Protein AF-A0AA88LDG2-F1 (afdb_monomer)

Nearest PDB structures (foldseek):
  1njh-assembly1_A  TM=6.089E-01  e=6.162E+00  Bacillus subtilis
  7d8j-assembly1_B-2  TM=4.528E-01  e=8.736E+00  Staphylococcus aureus subsp. aureus ED98
  6bhw-assembly2_G  TM=2.219E-01  e=3.444E+00  Bacillus subtilis subsp. subtilis str. 168
  7x01-assembly1_A  TM=2.436E-01  e=4.607E+00  Chikungunya virus strain S27-African prototype
  7y38-assembly1_G  TM=2.619E-01  e=7.337E+00  Chikungunya virus strain S27-African prototype

Mean predicted aligned error: 2.72 Å

Foldseek 3Di:
DPVVPDFKDKDKLQLDAAFDWDQDPPGKIKTKHAHNPTSTIIIIMIGDNVFVVQWPDWDRPHSHDIDTDGHD

Sequence (72 aa):
MDRYGLVILALLEVRLKGADSLILVKGFTILHSGTEKKREAGVAIMLSTSASRALIKRTPINERIIEARFRG

Radius of gyration: 11.86 Å; Cα contacts (8 Å, |Δi|>4): 178; chains: 1; bounding box: 31×22×31 Å

pLDDT: mean 95.0, std 3.56, range [81.62, 98.12]

Organism: Artemia franciscana (NCBI:txid6661)

Structure (mmCIF, N/CA/C/O backbone):
data_AF-A0AA88LDG2-F1
#
_entry.id   AF-A0AA88LDG2-F1
#
loop_
_atom_site.group_PDB
_atom_site.id
_atom_site.type_symbol
_atom_site.label_atom_id
_atom_site.label_alt_id
_atom_site.label_comp_id
_atom_site.label_asym_id
_atom_site.label_entity_id
_atom_site.label_seq_id
_atom_site.pdbx_PDB_ins_code
_atom_site.Cartn_x
_atom_site.Cartn_y
_atom_site.Cartn_z
_atom_site.occupancy
_atom_site.B_iso_or_equiv
_atom_site.auth_seq_id
_atom_site.auth_comp_id
_atom_site.auth_asym_id
_atom_site.auth_atom_id
_atom_site.pdbx_PDB_model_num
ATOM 1 N N . MET A 1 1 ? -13.555 5.589 -0.415 1.00 87.88 1 MET A N 1
ATOM 2 C CA . MET A 1 1 ? -13.416 5.280 1.020 1.00 87.88 1 MET A CA 1
ATOM 3 C C . MET A 1 1 ? -14.740 5.546 1.720 1.00 87.88 1 MET A C 1
ATOM 5 O O . MET A 1 1 ? -15.501 4.600 1.853 1.00 87.88 1 MET A O 1
ATOM 9 N N . ASP A 1 2 ? -15.097 6.805 1.992 1.00 90.25 2 ASP A N 1
ATOM 10 C CA . ASP A 1 2 ? -16.245 7.166 2.851 1.00 90.25 2 ASP A CA 1
ATOM 11 C C . ASP A 1 2 ? -17.611 6.636 2.399 1.00 90.25 2 ASP A C 1
ATOM 13 O O . ASP A 1 2 ? -18.289 5.975 3.175 1.00 90.25 2 ASP A O 1
ATOM 17 N N . ARG A 1 3 ? -18.000 6.862 1.132 1.00 93.25 3 ARG A N 1
ATOM 18 C CA . ARG A 1 3 ? -19.318 6.438 0.604 1.00 93.25 3 ARG A CA 1
ATOM 19 C C . ARG A 1 3 ? -19.601 4.949 0.825 1.00 93.25 3 ARG A C 1
ATOM 21 O O . ARG A 1 3 ? -20.747 4.570 1.021 1.00 93.25 3 ARG A O 1
ATOM 28 N N . TYR A 1 4 ? -18.560 4.127 0.752 1.00 94.50 4 TYR A N 1
ATOM 29 C CA . TYR A 1 4 ? -18.657 2.671 0.822 1.00 94.50 4 TYR A CA 1
ATOM 30 C C . TYR A 1 4 ? -18.106 2.112 2.142 1.00 94.50 4 TYR A C 1
ATOM 32 O O . TYR A 1 4 ? -17.938 0.904 2.258 1.00 94.50 4 TYR A O 1
ATOM 40 N N . GLY A 1 5 ? -17.764 2.969 3.113 1.00 94.25 5 GLY A N 1
ATOM 41 C CA . GLY A 1 5 ? -17.183 2.543 4.390 1.00 94.25 5 GLY A CA 1
ATOM 42 C C . GLY A 1 5 ? -15.861 1.774 4.264 1.00 94.25 5 GLY A C 1
ATOM 43 O O . GLY A 1 5 ? -15.539 0.969 5.133 1.00 94.25 5 GLY A O 1
ATOM 44 N N . LEU A 1 6 ? -15.094 1.980 3.184 1.00 95.75 6 LEU A N 1
ATOM 45 C CA . LEU A 1 6 ? -13.856 1.228 2.954 1.00 95.75 6 LEU A CA 1
ATOM 46 C C . LEU A 1 6 ? -12.746 1.714 3.886 1.00 95.75 6 LEU A C 1
ATOM 48 O O . LEU A 1 6 ? -12.434 2.905 3.938 1.00 95.75 6 LEU A O 1
ATOM 52 N N . VAL 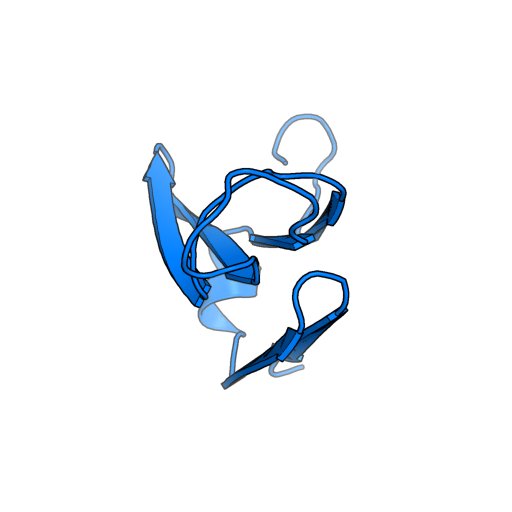A 1 7 ? -12.114 0.759 4.563 1.00 95.94 7 VAL A N 1
ATOM 53 C CA . VAL A 1 7 ? -10.971 0.981 5.460 1.00 95.94 7 VAL A CA 1
ATOM 54 C C . VAL A 1 7 ? -9.643 0.824 4.709 1.00 95.94 7 VAL A C 1
ATOM 56 O O . VAL A 1 7 ? -8.691 1.561 4.965 1.00 95.94 7 VAL A O 1
ATOM 59 N N . ILE A 1 8 ? -9.604 -0.095 3.741 1.00 96.69 8 ILE A N 1
ATOM 60 C CA . ILE A 1 8 ? -8.468 -0.373 2.859 1.00 96.69 8 ILE A CA 1
ATOM 61 C C . ILE A 1 8 ? -9.001 -0.526 1.429 1.00 96.69 8 ILE A C 1
ATOM 63 O O . ILE A 1 8 ? -10.026 -1.173 1.219 1.00 96.69 8 ILE A O 1
ATOM 67 N N . LEU A 1 9 ? -8.304 0.049 0.450 1.00 97.56 9 LEU A N 1
ATOM 68 C CA . LEU A 1 9 ? -8.589 -0.106 -0.977 1.00 97.56 9 LEU A CA 1
ATOM 69 C C . LEU A 1 9 ? -7.291 -0.380 -1.743 1.00 97.56 9 LEU A C 1
ATO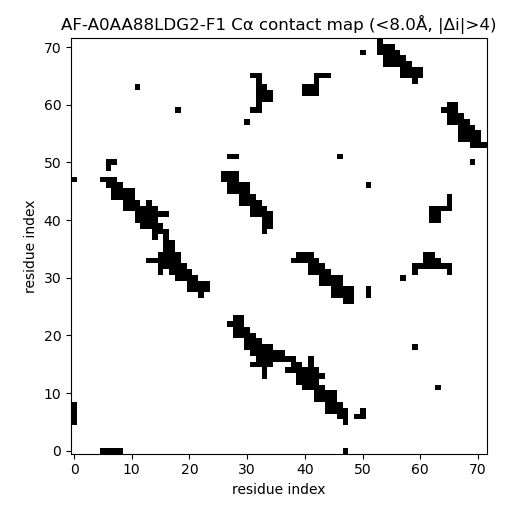M 71 O O . LEU A 1 9 ? -6.372 0.434 -1.702 1.00 97.56 9 LEU A O 1
ATOM 75 N N . ALA A 1 10 ? -7.228 -1.496 -2.467 1.00 97.44 10 ALA A N 1
ATOM 76 C CA . ALA A 1 10 ? -6.123 -1.796 -3.374 1.00 97.44 10 ALA A CA 1
ATOM 77 C C . ALA A 1 10 ? -6.364 -1.161 -4.752 1.00 97.44 10 ALA A C 1
ATOM 79 O O . ALA A 1 10 ? -7.481 -1.176 -5.269 1.00 97.44 10 ALA A O 1
ATOM 80 N N . LEU A 1 11 ? -5.309 -0.610 -5.342 1.00 97.50 11 LEU A N 1
ATOM 81 C CA . LEU A 1 11 ? -5.308 0.051 -6.640 1.00 97.50 11 LEU A CA 1
ATOM 82 C C . LEU A 1 11 ? -4.217 -0.570 -7.514 1.00 97.50 11 LEU A C 1
ATOM 84 O O . LEU A 1 11 ? -3.077 -0.736 -7.076 1.00 97.50 11 LEU A O 1
ATOM 88 N N . LEU A 1 12 ? -4.572 -0.885 -8.755 1.00 96.81 12 LEU A N 1
ATOM 89 C CA . LEU A 1 12 ? -3.663 -1.404 -9.774 1.00 96.81 12 LEU A CA 1
ATOM 90 C C . LEU A 1 12 ? -3.430 -0.334 -10.843 1.00 96.81 12 LEU A C 1
ATOM 92 O O . LEU A 1 12 ? -4.268 0.549 -11.022 1.00 96.81 12 LEU A O 1
ATOM 96 N N . GLU A 1 13 ? -2.311 -0.435 -11.559 1.00 96.62 13 GLU A N 1
ATOM 97 C CA . GLU A 1 13 ? -1.948 0.467 -12.660 1.00 96.62 13 GLU A CA 1
ATOM 98 C C . GLU A 1 13 ? -1.963 1.953 -12.257 1.00 96.62 13 GLU A C 1
ATOM 100 O O . GLU A 1 13 ? -2.431 2.819 -12.999 1.00 96.62 13 GLU A O 1
ATOM 105 N N . VAL A 1 14 ? -1.442 2.275 -11.065 1.00 96.06 14 VAL A N 1
ATOM 106 C CA . VAL A 1 14 ? -1.473 3.655 -10.539 1.00 96.06 14 VAL A CA 1
ATOM 107 C C . VAL A 1 14 ? -0.489 4.595 -11.237 1.00 96.06 14 VAL A C 1
ATOM 109 O O . VAL A 1 14 ? -0.611 5.812 -11.103 1.00 96.06 14 VAL A O 1
ATOM 112 N N . ARG A 1 15 ? 0.495 4.057 -11.975 1.00 95.75 15 ARG A N 1
ATOM 113 C CA . ARG A 1 15 ? 1.486 4.808 -12.775 1.00 95.75 15 ARG A CA 1
ATOM 114 C C . ARG A 1 15 ? 2.269 5.867 -11.989 1.00 95.75 15 ARG A C 1
ATOM 116 O O . ARG A 1 15 ? 2.812 6.818 -12.564 1.00 95.75 15 ARG A O 1
ATOM 123 N N . LEU A 1 16 ? 2.343 5.697 -10.672 1.00 94.12 16 LEU A N 1
ATOM 124 C CA . LEU A 1 16 ? 3.192 6.483 -9.788 1.00 94.12 16 LEU A CA 1
ATOM 125 C C . LEU A 1 16 ? 4.620 5.956 -9.866 1.00 94.12 16 LEU A C 1
ATOM 127 O O . LEU A 1 16 ? 4.839 4.748 -9.940 1.00 94.12 16 LEU A O 1
ATOM 131 N N . LYS A 1 17 ? 5.585 6.877 -9.866 1.00 94.94 17 LYS A N 1
ATOM 132 C CA . LYS A 1 17 ? 6.999 6.511 -9.877 1.00 94.94 17 LYS A CA 1
ATOM 133 C C . LYS A 1 17 ? 7.490 6.221 -8.468 1.00 94.94 17 LYS A C 1
ATOM 135 O O . LYS A 1 17 ? 7.034 6.854 -7.517 1.00 94.94 17 LYS A O 1
ATOM 140 N N . GLY A 1 18 ? 8.442 5.303 -8.383 1.00 95.31 18 GLY A N 1
ATOM 141 C CA . GLY A 1 18 ? 9.096 4.900 -7.150 1.00 95.31 18 GLY A CA 1
ATOM 142 C C . GLY A 1 18 ? 8.139 4.334 -6.106 1.00 95.31 18 GLY A C 1
ATOM 143 O O . GLY A 1 18 ? 7.011 3.915 -6.400 1.00 95.31 18 GLY A O 1
ATOM 144 N N . ALA A 1 19 ? 8.602 4.302 -4.862 1.00 96.44 19 ALA A N 1
ATOM 145 C CA . ALA A 1 19 ? 7.892 3.649 -3.779 1.00 96.44 19 ALA A CA 1
ATOM 146 C C . ALA A 1 19 ? 7.826 4.523 -2.521 1.00 96.44 19 ALA A C 1
ATOM 148 O O . ALA A 1 19 ? 8.662 4.389 -1.633 1.00 96.44 19 ALA A O 1
ATOM 149 N N . ASP A 1 20 ? 6.727 5.256 -2.327 1.00 95.00 20 ASP A N 1
ATOM 150 C CA . ASP A 1 20 ? 6.540 6.115 -1.151 1.00 95.00 20 ASP A CA 1
ATOM 151 C C . ASP A 1 20 ? 5.143 6.013 -0.496 1.00 95.00 20 ASP A C 1
ATOM 153 O O . ASP A 1 20 ? 4.281 5.222 -0.903 1.00 95.00 20 ASP A O 1
ATOM 157 N N . SER A 1 21 ? 4.965 6.755 0.597 1.00 95.88 21 SER A N 1
ATOM 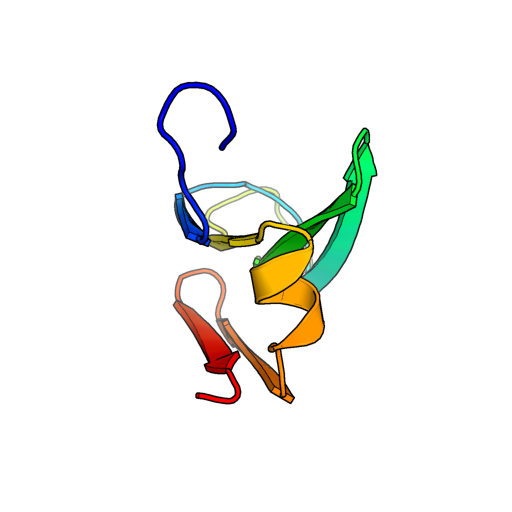158 C CA . SER A 1 21 ? 3.716 6.971 1.312 1.00 95.88 21 SER A CA 1
ATOM 159 C C . SER A 1 21 ? 3.282 8.427 1.166 1.00 95.88 21 SER A C 1
ATOM 161 O O . SER A 1 21 ? 4.001 9.340 1.556 1.00 95.88 21 SER A O 1
ATOM 163 N N . LEU A 1 22 ? 2.070 8.651 0.669 1.00 95.19 22 LEU A N 1
ATOM 164 C CA . LEU A 1 22 ? 1.506 9.980 0.453 1.00 95.19 22 LEU A CA 1
ATOM 165 C C . LEU A 1 22 ? 0.301 10.181 1.368 1.00 95.19 22 LEU A C 1
ATOM 167 O O . LEU A 1 22 ? -0.654 9.406 1.315 1.00 95.19 22 LEU A O 1
ATOM 171 N N . ILE A 1 23 ? 0.319 11.236 2.180 1.00 95.00 23 ILE A N 1
ATOM 172 C CA . ILE A 1 23 ? -0.856 11.647 2.954 1.00 95.00 23 ILE A CA 1
ATOM 173 C C . ILE A 1 23 ? -1.721 12.529 2.054 1.00 95.00 23 ILE A C 1
ATOM 175 O O . ILE A 1 23 ? -1.269 13.547 1.533 1.00 95.00 23 ILE A O 1
ATOM 179 N N . LEU A 1 24 ? -2.967 12.120 1.853 1.00 91.75 24 LEU A N 1
ATOM 180 C CA . LEU A 1 24 ? -3.951 12.837 1.058 1.00 91.75 24 LEU A CA 1
ATOM 181 C C . LEU A 1 24 ? -4.826 13.745 1.924 1.00 91.75 24 LEU A C 1
ATOM 183 O O . LEU A 1 24 ? -4.870 13.662 3.154 1.00 91.75 24 LEU A O 1
ATOM 187 N N . VAL A 1 25 ? -5.611 14.577 1.240 1.00 82.31 25 VAL A N 1
ATOM 188 C CA . VAL A 1 25 ? -6.693 15.349 1.854 1.00 82.31 25 VAL A CA 1
ATOM 189 C C . VAL A 1 25 ? -7.635 14.440 2.650 1.00 82.31 25 VAL A C 1
ATOM 191 O O . VAL A 1 25 ? -7.878 13.293 2.275 1.00 82.31 25 VAL A O 1
ATOM 194 N N . LYS A 1 26 ? -8.179 14.968 3.753 1.00 84.31 26 LYS A N 1
ATOM 195 C CA . LYS A 1 26 ? -9.050 14.240 4.697 1.00 84.31 26 LYS A CA 1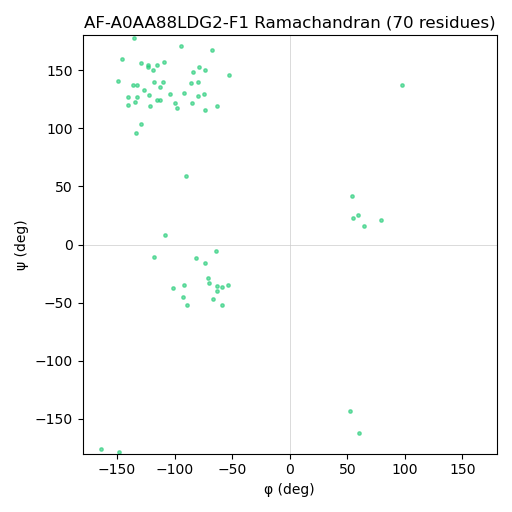
ATOM 196 C C . LYS A 1 26 ? -8.381 13.070 5.441 1.00 84.31 26 LYS A C 1
ATOM 198 O O . LYS A 1 26 ? -9.077 12.271 6.056 1.00 84.31 26 LYS A O 1
ATOM 203 N N . GLY A 1 27 ? -7.048 12.992 5.445 1.00 88.56 27 GLY A N 1
ATOM 204 C CA . GLY A 1 27 ? -6.304 12.067 6.307 1.00 88.56 27 GLY A CA 1
ATOM 205 C C . GLY A 1 27 ? -6.251 10.621 5.807 1.00 88.56 27 GLY A C 1
ATOM 206 O O . GLY A 1 27 ? -6.028 9.715 6.614 1.00 88.56 27 GLY A O 1
ATOM 207 N N . PHE A 1 28 ? -6.468 10.400 4.506 1.00 95.25 28 PHE A N 1
ATOM 208 C CA . PHE A 1 28 ? -6.169 9.121 3.857 1.00 95.25 28 PHE A CA 1
ATOM 209 C C . PHE A 1 28 ? -4.676 9.000 3.568 1.00 95.25 28 PHE A C 1
ATOM 211 O O . PHE A 1 28 ? -4.010 10.001 3.315 1.00 95.25 28 PHE A O 1
ATOM 218 N N . THR A 1 29 ? -4.173 7.773 3.513 1.00 97.50 29 THR A N 1
ATOM 219 C CA . THR A 1 29 ? -2.770 7.501 3.176 1.00 97.50 29 THR A CA 1
ATOM 220 C C . THR A 1 29 ? -2.706 6.590 1.958 1.00 97.50 29 THR A C 1
ATOM 222 O O . THR A 1 29 ? -3.356 5.550 1.946 1.00 97.50 29 THR A O 1
ATOM 225 N N . ILE A 1 30 ? -1.933 6.947 0.935 1.00 97.50 30 ILE A N 1
ATOM 226 C CA . ILE A 1 30 ? -1.595 6.063 -0.185 1.00 97.50 30 ILE A CA 1
ATOM 227 C C . ILE A 1 30 ? -0.208 5.485 0.054 1.00 97.50 30 ILE A C 1
ATOM 229 O O . ILE A 1 30 ? 0.765 6.224 0.118 1.00 97.50 30 ILE A O 1
ATOM 233 N N . LEU A 1 31 ? -0.109 4.163 0.099 1.00 98.00 31 LEU A N 1
ATOM 234 C CA . LEU A 1 31 ? 1.143 3.424 0.015 1.00 98.00 31 LEU A CA 1
ATOM 235 C C . LEU A 1 31 ? 1.310 2.958 -1.431 1.00 98.00 31 LEU A C 1
ATOM 237 O O . LEU A 1 31 ? 0.475 2.180 -1.877 1.00 98.00 31 LEU A O 1
ATOM 241 N N . HIS A 1 32 ? 2.336 3.380 -2.169 1.00 97.62 32 HIS A N 1
ATOM 242 C CA . HIS A 1 32 ? 2.501 2.960 -3.573 1.00 97.62 32 HIS A CA 1
ATOM 243 C C . HIS A 1 32 ? 3.836 2.275 -3.846 1.00 97.62 32 HIS A C 1
ATOM 245 O O . HIS A 1 32 ? 4.815 2.498 -3.148 1.00 97.62 32 HIS A O 1
ATOM 251 N N . SER A 1 33 ? 3.899 1.433 -4.869 1.00 97.69 33 SER A N 1
ATOM 252 C CA . SER A 1 33 ? 5.138 0.866 -5.397 1.00 97.69 33 SER A CA 1
ATOM 253 C C . SER A 1 33 ? 5.040 0.829 -6.914 1.00 97.69 33 SER A C 1
ATOM 255 O O . SER A 1 33 ? 4.119 0.232 -7.465 1.00 97.69 33 SER A O 1
ATOM 257 N N . GLY A 1 34 ? 5.959 1.512 -7.584 1.00 96.38 34 GLY A N 1
ATOM 258 C CA . GLY A 1 34 ? 6.040 1.588 -9.035 1.00 96.38 34 GLY A CA 1
ATOM 259 C C . GLY A 1 34 ? 7.484 1.725 -9.496 1.00 96.38 34 GLY A C 1
ATOM 260 O O . GLY A 1 34 ? 8.414 1.712 -8.691 1.00 96.38 34 GLY A O 1
ATOM 261 N N . THR A 1 35 ? 7.685 1.842 -10.808 1.00 95.06 35 THR A N 1
ATOM 262 C CA . THR A 1 35 ? 9.041 1.929 -11.371 1.00 95.06 35 THR A CA 1
ATOM 263 C C . THR A 1 35 ? 9.674 3.300 -11.108 1.00 95.06 35 THR A C 1
ATOM 265 O O . THR A 1 35 ? 8.985 4.317 -11.083 1.00 95.06 35 THR A O 1
ATOM 268 N N . GLU A 1 36 ? 10.999 3.367 -10.978 1.00 92.38 36 GLU A N 1
ATOM 269 C CA . GLU A 1 36 ? 11.705 4.641 -10.745 1.00 92.38 36 GLU A CA 1
ATOM 270 C C . GLU A 1 36 ? 11.697 5.569 -11.970 1.00 92.38 36 GLU A C 1
ATOM 272 O O . GLU A 1 36 ? 11.663 6.795 -11.861 1.00 92.38 36 GLU A O 1
ATOM 277 N N . LYS A 1 37 ? 11.733 4.997 -13.179 1.00 88.69 37 LYS A N 1
ATOM 278 C CA . LYS A 1 37 ? 12.003 5.765 -14.405 1.00 88.69 37 LYS A CA 1
ATOM 279 C C . LYS A 1 37 ? 10.744 6.078 -15.206 1.00 88.69 37 LYS A C 1
ATOM 281 O O . LYS A 1 37 ? 10.631 7.183 -15.747 1.00 88.69 37 LYS A O 1
ATOM 286 N N . LYS A 1 38 ? 9.779 5.158 -15.268 1.00 88.62 38 LYS A N 1
ATOM 287 C CA . LYS A 1 38 ? 8.623 5.228 -16.174 1.00 88.62 38 LYS A CA 1
ATOM 288 C C . LYS A 1 38 ? 7.297 5.284 -15.410 1.00 88.62 38 LYS A C 1
ATOM 290 O O . LYS A 1 38 ? 7.164 4.759 -14.312 1.00 88.62 38 LYS A O 1
ATOM 295 N N . ARG A 1 39 ? 6.296 5.940 -16.002 1.00 89.50 39 ARG A N 1
ATOM 296 C CA . ARG A 1 39 ? 4.914 5.978 -15.486 1.00 89.50 39 ARG A CA 1
ATOM 297 C C . ARG A 1 39 ? 4.094 4.824 -16.069 1.00 89.50 39 ARG A C 1
ATOM 299 O O . ARG A 1 39 ? 3.111 5.042 -16.772 1.00 89.50 39 ARG A O 1
ATOM 306 N N . GLU A 1 40 ? 4.554 3.608 -15.819 1.00 91.12 40 GLU A N 1
ATOM 307 C CA . GLU A 1 40 ? 3.930 2.355 -16.255 1.00 91.12 40 GLU A CA 1
ATOM 308 C C . GLU A 1 40 ? 3.774 1.415 -15.058 1.00 91.12 40 GLU A C 1
ATOM 310 O O . GLU A 1 40 ? 4.508 1.561 -14.075 1.00 91.12 40 GLU A O 1
ATOM 315 N N . ALA A 1 41 ? 2.823 0.479 -15.140 1.00 94.38 41 ALA A N 1
ATOM 316 C CA . ALA A 1 41 ? 2.469 -0.412 -14.040 1.00 94.38 41 ALA A CA 1
ATOM 317 C C . ALA A 1 41 ? 2.177 0.370 -12.740 1.00 94.38 41 ALA A C 1
ATOM 319 O O . ALA A 1 41 ? 1.605 1.468 -12.757 1.00 94.38 41 ALA A O 1
ATOM 320 N N . GLY A 1 42 ? 2.579 -0.192 -11.603 1.00 96.94 42 GLY A N 1
ATOM 321 C CA . GLY A 1 42 ? 2.457 0.414 -10.292 1.00 96.94 42 GLY A CA 1
ATOM 322 C C . GLY A 1 42 ? 1.226 -0.083 -9.552 1.00 96.94 42 GLY A C 1
ATOM 323 O O . GLY A 1 42 ? 0.123 -0.142 -10.095 1.00 96.94 42 GLY A O 1
ATOM 324 N N . VAL A 1 43 ? 1.408 -0.360 -8.269 1.00 98.12 43 VAL A N 1
ATOM 325 C CA . VAL A 1 43 ? 0.342 -0.749 -7.346 1.00 98.12 43 VAL A CA 1
ATOM 326 C C . VAL A 1 43 ? 0.296 0.195 -6.162 1.00 98.12 43 VAL A C 1
ATOM 328 O O . VAL A 1 43 ? 1.308 0.783 -5.774 1.00 98.12 43 VAL A O 1
ATOM 331 N N . ALA A 1 44 ? -0.882 0.344 -5.570 1.00 97.88 44 ALA A N 1
ATOM 332 C CA . ALA A 1 44 ? -1.025 1.087 -4.335 1.00 97.88 44 ALA A CA 1
ATOM 333 C C . ALA 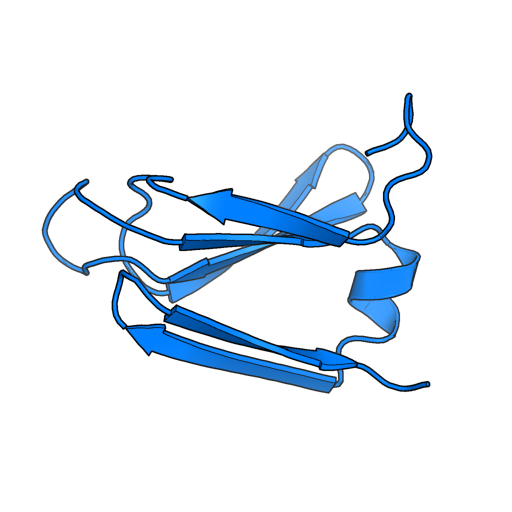A 1 44 ? -2.092 0.513 -3.409 1.00 97.88 44 ALA A C 1
ATOM 335 O O . ALA A 1 44 ? -3.008 -0.188 -3.828 1.00 97.88 44 ALA A O 1
ATOM 336 N N . ILE A 1 45 ? -1.983 0.869 -2.135 1.00 98.06 45 ILE A N 1
ATOM 337 C CA . ILE A 1 45 ? -2.991 0.629 -1.114 1.00 98.06 45 ILE A CA 1
ATOM 338 C C . ILE A 1 45 ? -3.378 1.988 -0.537 1.00 98.06 45 ILE A C 1
ATOM 340 O O . ILE A 1 45 ? -2.535 2.698 0.008 1.00 98.06 45 ILE A O 1
ATOM 344 N N . MET A 1 46 ? -4.650 2.355 -0.658 1.00 97.50 46 MET A N 1
ATOM 345 C CA . MET A 1 46 ? -5.224 3.517 0.008 1.00 97.50 46 MET A CA 1
ATOM 346 C C . MET A 1 46 ? -5.811 3.096 1.359 1.00 97.50 46 MET A C 1
ATOM 348 O O . MET A 1 46 ? -6.574 2.134 1.447 1.00 97.50 46 MET A O 1
ATOM 352 N N . LEU A 1 47 ? -5.460 3.832 2.407 1.00 97.50 47 LEU A N 1
ATOM 353 C CA . LEU A 1 47 ? -5.796 3.560 3.799 1.00 97.50 47 LEU A CA 1
ATOM 354 C C . LEU A 1 47 ? -6.648 4.685 4.376 1.00 97.50 47 LEU A C 1
ATOM 356 O O . LEU A 1 47 ? -6.383 5.864 4.131 1.00 97.50 47 LEU A O 1
ATOM 360 N N . SER A 1 48 ? -7.646 4.323 5.179 1.00 96.25 48 SER A N 1
ATOM 361 C CA . SER A 1 48 ? -8.319 5.263 6.073 1.00 96.25 48 SER A CA 1
ATOM 362 C C . SER A 1 48 ? -7.363 5.727 7.174 1.00 96.25 48 SER A C 1
ATOM 364 O O . SER A 1 48 ? -6.320 5.115 7.422 1.00 96.25 48 SER A O 1
ATOM 366 N N . THR A 1 49 ? -7.740 6.773 7.908 1.00 94.94 49 THR A N 1
ATOM 367 C CA . THR A 1 49 ? -6.965 7.222 9.071 1.00 94.94 49 THR A CA 1
ATOM 368 C C . THR A 1 49 ? -6.823 6.117 10.127 1.00 94.94 49 THR A C 1
ATOM 370 O O . THR A 1 49 ? -5.764 5.985 10.736 1.00 94.94 49 THR A O 1
ATOM 373 N N . SER A 1 50 ? -7.851 5.282 10.335 1.00 94.94 50 SER A N 1
ATOM 374 C CA . SER A 1 50 ? -7.769 4.151 11.270 1.00 94.94 50 SER A CA 1
ATOM 375 C C . SER A 1 50 ? -6.788 3.080 10.791 1.00 94.94 50 SER A C 1
ATOM 377 O O . SER A 1 50 ? -5.919 2.682 11.563 1.00 94.94 50 SER A O 1
ATOM 379 N N . ALA A 1 51 ? -6.856 2.680 9.519 1.00 96.56 51 ALA A N 1
ATOM 380 C CA . ALA A 1 51 ? -5.927 1.708 8.945 1.00 96.56 51 ALA A CA 1
ATOM 381 C C . ALA A 1 51 ? -4.483 2.222 8.934 1.00 96.56 51 ALA A C 1
ATOM 383 O O . ALA A 1 51 ? -3.560 1.485 9.267 1.00 96.56 51 ALA A O 1
ATOM 384 N N . SER A 1 52 ? -4.281 3.503 8.614 1.00 96.19 52 SER A N 1
ATOM 385 C CA . SER A 1 52 ? -2.954 4.120 8.623 1.00 96.19 52 SER A CA 1
ATOM 386 C C . SER A 1 52 ? -2.331 4.126 10.020 1.00 96.19 52 SER A C 1
ATOM 388 O O . SER A 1 52 ? -1.126 3.936 10.133 1.00 96.19 52 SER A O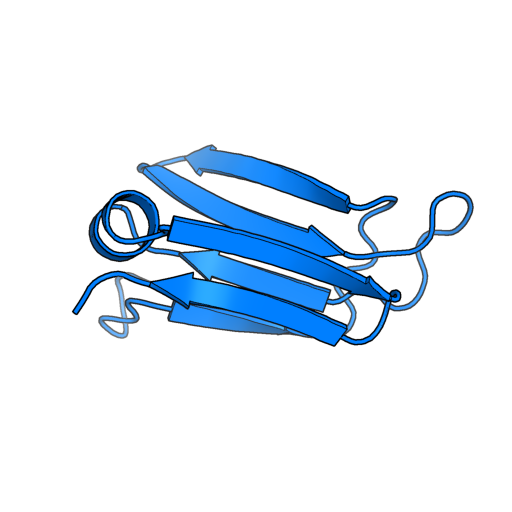 1
ATOM 390 N N . ARG A 1 53 ? -3.124 4.311 11.085 1.00 95.31 53 ARG A N 1
ATOM 391 C CA . ARG A 1 53 ? -2.633 4.217 12.474 1.00 95.31 53 ARG A CA 1
ATOM 392 C C . ARG A 1 53 ? -2.308 2.786 12.899 1.00 95.31 53 ARG A C 1
ATOM 394 O O . ARG A 1 53 ? -1.451 2.589 13.753 1.00 95.31 53 ARG A O 1
ATOM 401 N N . ALA A 1 54 ? -2.989 1.802 12.318 1.00 97.25 54 ALA A N 1
ATOM 402 C CA . ALA A 1 54 ? -2.713 0.391 12.551 1.00 97.25 54 ALA A CA 1
ATOM 403 C C . ALA A 1 54 ? -1.538 -0.137 11.708 1.00 97.25 54 ALA A C 1
ATOM 405 O O . ALA A 1 54 ? -1.068 -1.242 11.964 1.00 97.25 54 ALA A O 1
ATOM 406 N N . LEU A 1 55 ? -1.052 0.609 10.710 1.00 97.44 55 LEU A N 1
ATOM 407 C CA . LEU A 1 55 ? 0.045 0.179 9.844 1.00 97.44 55 LEU A CA 1
ATOM 408 C C . LEU A 1 55 ? 1.335 -0.008 10.656 1.00 97.44 55 LEU A C 1
ATOM 410 O O . LEU A 1 55 ? 1.864 0.932 11.242 1.00 97.44 55 LEU A O 1
ATOM 414 N N . ILE A 1 56 ? 1.864 -1.229 10.656 1.00 97.56 56 ILE A N 1
ATOM 415 C CA . ILE A 1 56 ? 3.136 -1.576 11.299 1.00 97.56 56 ILE A CA 1
ATOM 416 C C . ILE A 1 56 ? 4.281 -1.474 10.299 1.00 97.56 56 ILE A C 1
ATOM 418 O O . ILE A 1 56 ? 5.359 -0.986 10.626 1.00 97.56 56 ILE A O 1
ATOM 422 N N . LYS A 1 57 ? 4.078 -2.012 9.095 1.00 96.81 57 LYS A N 1
ATOM 423 C CA . LYS A 1 57 ? 5.125 -2.094 8.080 1.00 96.81 57 LYS A CA 1
ATOM 424 C C . LYS A 1 57 ? 4.519 -2.021 6.692 1.00 96.81 57 LYS A C 1
ATOM 426 O O . LYS A 1 57 ? 3.502 -2.652 6.423 1.00 96.81 57 LYS A O 1
ATOM 431 N N . ARG A 1 58 ? 5.205 -1.309 5.810 1.00 96.00 58 ARG A N 1
ATOM 432 C CA . ARG A 1 58 ? 5.022 -1.364 4.364 1.00 96.00 58 ARG A CA 1
ATOM 433 C C . ARG A 1 58 ? 6.278 -1.964 3.742 1.00 96.00 58 ARG A C 1
ATOM 435 O O . ARG A 1 58 ? 7.379 -1.549 4.097 1.00 96.00 58 ARG A O 1
ATOM 442 N N . THR A 1 59 ? 6.108 -2.883 2.800 1.00 97.38 59 THR A N 1
ATOM 443 C CA . THR A 1 59 ? 7.208 -3.481 2.038 1.00 97.38 59 THR A CA 1
ATOM 444 C C . THR A 1 59 ? 6.883 -3.376 0.542 1.00 97.38 59 THR A C 1
ATOM 446 O O . THR A 1 59 ? 6.018 -4.109 0.060 1.00 97.38 59 THR A O 1
ATOM 449 N N . PRO A 1 60 ? 7.507 -2.451 -0.210 1.00 96.06 60 PRO A N 1
ATOM 450 C CA . PRO A 1 60 ? 7.389 -2.439 -1.666 1.00 96.06 60 PRO A CA 1
ATOM 451 C C . PRO A 1 60 ? 8.215 -3.597 -2.241 1.00 96.06 60 PRO A C 1
ATOM 453 O O . PRO A 1 60 ? 9.429 -3.625 -2.058 1.00 96.06 60 PRO A O 1
ATOM 456 N N . ILE A 1 61 ? 7.564 -4.569 -2.887 1.00 96.25 61 ILE A N 1
ATOM 457 C CA . ILE A 1 61 ? 8.250 -5.745 -3.444 1.00 96.25 61 ILE A CA 1
ATOM 458 C C . ILE A 1 61 ? 8.705 -5.445 -4.875 1.00 96.25 61 ILE A C 1
ATOM 460 O O . ILE A 1 61 ? 9.876 -5.624 -5.196 1.00 96.25 61 ILE A O 1
ATOM 464 N N . ASN A 1 62 ? 7.792 -4.975 -5.727 1.00 95.12 62 ASN A N 1
ATOM 465 C CA . ASN A 1 62 ? 8.068 -4.507 -7.089 1.00 95.12 62 ASN A CA 1
ATOM 466 C C . ASN A 1 62 ? 6.879 -3.680 -7.617 1.00 95.12 62 ASN A C 1
ATOM 468 O O . ASN A 1 62 ? 5.889 -3.474 -6.918 1.00 95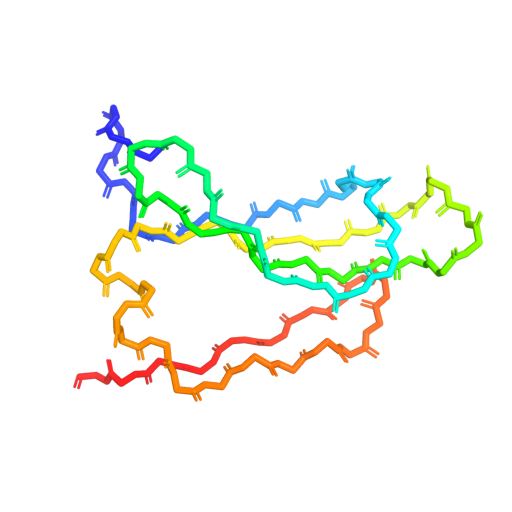.12 62 ASN A O 1
ATOM 472 N N . GLU A 1 63 ? 6.928 -3.246 -8.876 1.00 95.62 63 GLU A N 1
ATOM 473 C CA . GLU A 1 63 ? 5.884 -2.428 -9.505 1.00 95.62 63 GLU A CA 1
ATOM 474 C C . GLU A 1 63 ? 4.511 -3.112 -9.647 1.00 95.62 63 GLU A C 1
ATOM 476 O O . GLU A 1 63 ? 3.550 -2.471 -10.071 1.00 95.62 63 GLU A O 1
ATOM 481 N N . ARG A 1 64 ? 4.400 -4.401 -9.308 1.00 96.81 64 ARG A N 1
ATOM 482 C CA . ARG A 1 64 ? 3.163 -5.194 -9.340 1.00 96.81 64 ARG A CA 1
ATOM 483 C C . ARG A 1 64 ? 2.735 -5.713 -7.969 1.00 96.81 64 ARG A C 1
ATOM 485 O O . ARG A 1 64 ? 1.632 -6.239 -7.852 1.00 96.81 64 ARG A O 1
ATOM 492 N N . ILE A 1 65 ? 3.582 -5.601 -6.943 1.00 97.06 65 ILE A N 1
ATOM 493 C CA . ILE A 1 65 ? 3.332 -6.186 -5.624 1.00 97.06 65 ILE A CA 1
ATOM 494 C C . ILE A 1 65 ? 3.795 -5.232 -4.518 1.00 97.06 65 ILE A C 1
ATOM 496 O O . ILE A 1 65 ? 4.954 -4.821 -4.447 1.00 97.06 65 ILE A O 1
ATOM 500 N N . ILE A 1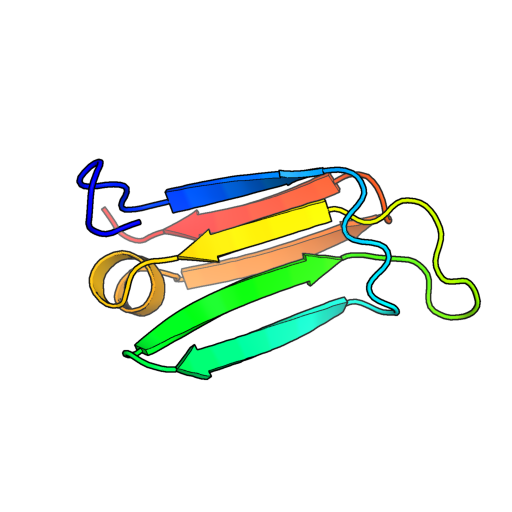 66 ? 2.881 -4.948 -3.594 1.00 97.75 66 ILE A N 1
ATOM 501 C CA . ILE A 1 66 ? 3.140 -4.215 -2.358 1.00 97.75 66 ILE A CA 1
ATOM 502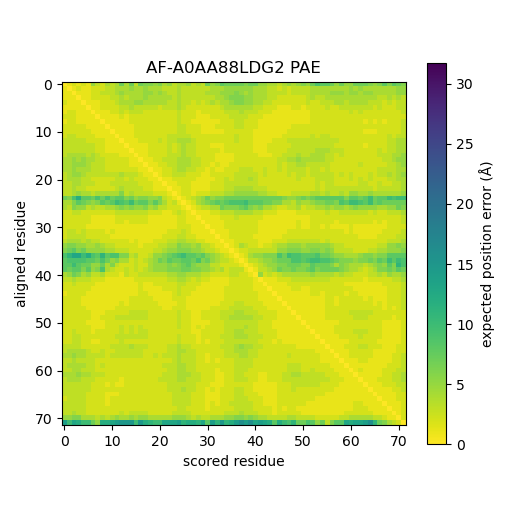 C C . ILE A 1 66 ? 2.515 -4.967 -1.184 1.00 97.75 66 ILE A C 1
ATOM 504 O O . ILE A 1 66 ? 1.385 -5.441 -1.269 1.00 97.75 66 ILE A O 1
ATOM 508 N N . GLU A 1 67 ? 3.250 -5.056 -0.082 1.00 97.88 67 GLU A N 1
ATOM 509 C CA . GLU A 1 67 ? 2.784 -5.664 1.161 1.00 97.88 67 GLU A CA 1
ATOM 510 C C . GLU A 1 67 ? 2.582 -4.586 2.233 1.00 97.88 67 GLU A C 1
ATOM 512 O O . GLU A 1 67 ? 3.395 -3.666 2.382 1.00 97.88 67 GLU A O 1
ATOM 517 N N . ALA A 1 68 ? 1.505 -4.716 3.008 1.00 97.56 68 ALA A N 1
ATOM 518 C CA . ALA A 1 68 ? 1.245 -3.901 4.186 1.00 97.56 68 ALA A CA 1
ATOM 519 C C . ALA A 1 68 ? 0.825 -4.793 5.361 1.00 97.56 68 ALA A C 1
ATOM 521 O O . ALA A 1 68 ? -0.113 -5.582 5.252 1.00 97.56 68 ALA A O 1
ATOM 522 N N . ARG A 1 69 ? 1.516 -4.649 6.495 1.00 97.94 69 ARG A N 1
ATOM 523 C CA . ARG A 1 69 ? 1.223 -5.345 7.751 1.00 97.94 69 ARG A CA 1
ATOM 524 C C . ARG A 1 69 ? 0.555 -4.389 8.725 1.00 97.94 69 ARG A C 1
ATOM 526 O O . ARG A 1 69 ? 1.105 -3.323 9.001 1.00 97.94 69 ARG A O 1
ATOM 533 N N . PHE A 1 70 ? -0.564 -4.808 9.303 1.00 96.94 70 PHE A N 1
ATOM 534 C CA . PHE A 1 70 ? -1.346 -4.023 10.256 1.00 96.94 70 PHE A CA 1
ATOM 535 C C . PHE A 1 70 ? -1.351 -4.676 11.640 1.00 96.94 70 PHE A C 1
ATOM 537 O O . PHE A 1 70 ? -1.160 -5.885 11.766 1.00 96.94 70 PHE A O 1
ATOM 544 N N . ARG A 1 71 ? -1.552 -3.864 12.676 1.00 95.81 71 ARG A N 1
ATOM 545 C CA . ARG A 1 71 ? -1.859 -4.303 14.037 1.00 95.81 71 ARG A CA 1
ATOM 546 C C . ARG A 1 71 ? -3.349 -4.646 14.104 1.00 95.81 71 ARG A C 1
ATOM 548 O O . ARG A 1 71 ? -4.159 -3.828 13.671 1.00 95.81 71 ARG A O 1
ATOM 555 N N . GLY A 1 72 ? -3.660 -5.847 14.593 1.00 81.62 72 GLY A N 1
ATOM 556 C CA . GLY A 1 72 ? -5.025 -6.290 14.896 1.00 81.62 72 GLY A CA 1
ATOM 557 C C . GLY A 1 72 ? -5.535 -5.726 16.210 1.00 81.62 72 GLY A C 1
ATOM 558 O O . GLY A 1 72 ? -4.682 -5.409 17.072 1.00 81.62 72 GLY A O 1
#

Secondary structure (DSSP, 8-state):
-GGGT-SEEEEE-----S--EEEPGGG-EEEEE--SS-SS--EEEEE-HHHHHHEEEEEEEETTEEEEEE--

Solvent-accessible surface area (backbone atoms only — not comparable to full-atom values): 3981 Å² total; per-residue (Å²): 85,78,96,76,69,43,48,68,44,82,43,72,65,64,33,42,59,30,70,54,75,46,79,45,83,96,54,28,34,38,42,36,14,16,35,79,89,47,73,48,55,6,24,33,40,41,24,28,55,68,47,53,72,29,50,74,46,77,44,70,75,42,36,81,39,71,47,76,44,65,62,130